Protein AF-A0A9E0TZG5-F1 (afdb_monomer)

Radius of gyration: 13.52 Å; Cα contacts (8 Å, |Δi|>4): 15; chains: 1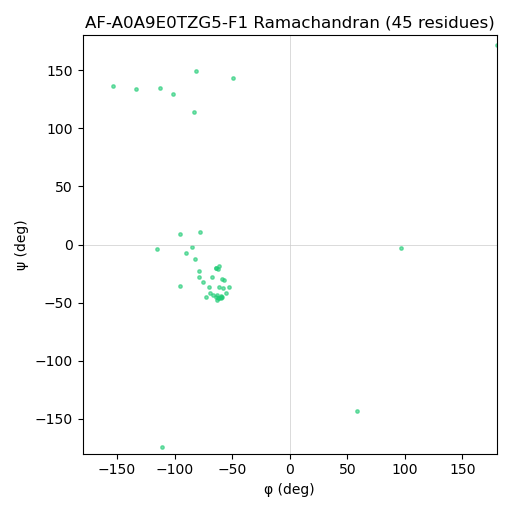; bounding box: 24×20×39 Å

Structure (mmCIF, N/CA/C/O backbone):
data_AF-A0A9E0TZG5-F1
#
_entry.id   AF-A0A9E0TZG5-F1
#
loop_
_atom_site.group_PDB
_atom_site.id
_atom_site.type_symbol
_atom_site.label_atom_id
_atom_site.label_alt_id
_atom_site.label_comp_id
_atom_site.label_asym_id
_atom_site.label_entity_id
_atom_site.label_seq_id
_atom_site.pdbx_PDB_ins_code
_atom_site.Cartn_x
_atom_site.Cartn_y
_atom_site.Cartn_z
_atom_site.occupancy
_atom_site.B_iso_or_equiv
_atom_site.auth_seq_id
_atom_site.auth_comp_id
_atom_site.auth_asym_id
_atom_site.auth_atom_id
_atom_site.pdbx_PDB_model_num
ATOM 1 N N . ILE A 1 1 ? -8.287 0.667 8.105 1.00 94.75 1 ILE A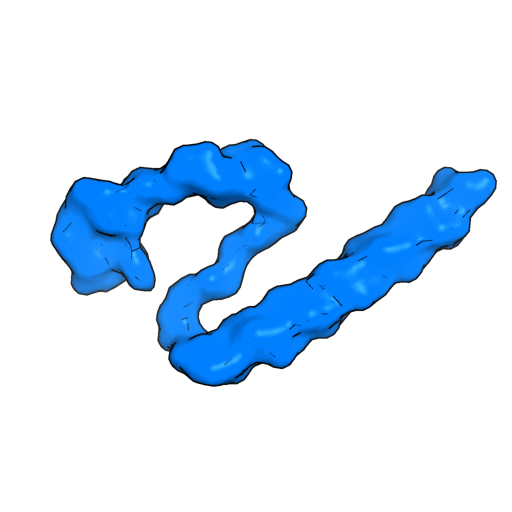 N 1
ATOM 2 C CA . ILE A 1 1 ? -7.497 1.536 9.015 1.00 94.75 1 ILE A CA 1
ATOM 3 C C . ILE A 1 1 ? -8.184 2.866 9.340 1.00 94.75 1 ILE A C 1
ATOM 5 O O . ILE A 1 1 ? -8.059 3.320 10.464 1.00 94.75 1 ILE A O 1
ATOM 9 N N . HIS A 1 2 ? -8.952 3.465 8.424 1.00 97.00 2 HIS A N 1
ATOM 10 C CA . HIS A 1 2 ? -9.610 4.759 8.670 1.00 97.00 2 HIS A CA 1
ATOM 11 C C . HIS A 1 2 ? -10.771 4.703 9.682 1.00 97.00 2 HIS A C 1
ATOM 13 O O . HIS A 1 2 ? -10.887 5.594 10.513 1.00 97.00 2 HIS A O 1
ATOM 19 N N . GLN A 1 3 ? -11.560 3.621 9.692 1.00 97.88 3 GLN A N 1
ATOM 20 C CA . GLN A 1 3 ? -12.652 3.387 10.661 1.00 97.88 3 GLN A CA 1
ATOM 21 C C . GLN A 1 3 ? -12.180 2.912 12.049 1.00 97.88 3 GLN A C 1
ATOM 23 O O . GLN A 1 3 ? -12.970 2.440 12.858 1.00 97.88 3 GLN A O 1
ATOM 28 N N . ARG A 1 4 ? -10.876 2.973 12.313 1.00 97.75 4 ARG A N 1
ATOM 29 C CA . ARG A 1 4 ? -10.254 2.473 13.539 1.00 97.75 4 ARG A CA 1
ATOM 30 C C . ARG A 1 4 ? -9.743 3.625 14.403 1.00 97.75 4 ARG A C 1
ATOM 32 O O . ARG A 1 4 ? -9.982 4.800 14.096 1.00 97.75 4 ARG A O 1
ATOM 39 N N . GLU A 1 5 ? -9.052 3.260 15.478 1.00 98.50 5 GLU A N 1
ATOM 40 C CA . GLU A 1 5 ? -8.392 4.175 16.406 1.00 98.50 5 GLU A CA 1
ATOM 41 C C . GLU A 1 5 ? -7.521 5.202 15.655 1.00 98.50 5 GLU A C 1
ATOM 43 O O . GLU A 1 5 ? -6.884 4.876 14.648 1.00 98.50 5 GLU A O 1
ATOM 48 N N . GLU A 1 6 ? -7.474 6.442 16.149 1.00 97.75 6 GLU A N 1
ATOM 49 C CA . GLU A 1 6 ? -6.834 7.573 15.461 1.00 97.75 6 GLU A CA 1
ATOM 50 C C . GLU A 1 6 ? -5.365 7.310 15.104 1.00 97.75 6 GLU A C 1
ATOM 52 O O . GLU A 1 6 ? -4.942 7.564 13.974 1.00 97.75 6 GLU A O 1
ATOM 57 N N . PHE A 1 7 ? -4.611 6.692 16.016 1.00 97.56 7 PHE A N 1
ATOM 58 C CA . PHE A 1 7 ? -3.189 6.409 15.814 1.00 97.56 7 PHE A CA 1
ATOM 59 C C . PHE A 1 7 ? -2.903 5.476 14.623 1.00 97.56 7 PHE A C 1
ATOM 61 O O . PHE A 1 7 ? -1.783 5.449 14.122 1.00 97.56 7 PHE A O 1
ATOM 68 N N . ARG A 1 8 ? -3.898 4.726 14.127 1.00 97.88 8 ARG A N 1
ATOM 69 C CA . ARG A 1 8 ? -3.752 3.819 12.970 1.00 97.88 8 ARG A CA 1
ATOM 70 C C . ARG A 1 8 ? -4.042 4.484 11.630 1.00 97.88 8 ARG A C 1
ATOM 72 O O . ARG A 1 8 ? -3.870 3.851 10.589 1.00 97.88 8 ARG A O 1
ATOM 79 N N . ARG A 1 9 ? -4.532 5.725 11.639 1.00 97.44 9 ARG A N 1
ATOM 80 C CA . ARG A 1 9 ? -4.864 6.469 10.416 1.00 97.44 9 ARG A CA 1
ATOM 81 C C . ARG A 1 9 ? -3.619 7.046 9.752 1.00 97.44 9 ARG A C 1
ATOM 83 O O . ARG A 1 9 ? -3.607 7.197 8.534 1.00 97.44 9 ARG A O 1
ATOM 90 N N . LYS A 1 10 ? -2.571 7.332 10.534 1.00 96.44 10 LYS A N 1
ATOM 91 C CA . LYS A 1 10 ? -1.292 7.838 10.030 1.00 96.44 10 LYS A CA 1
ATOM 92 C C . LYS A 1 10 ? -0.413 6.682 9.554 1.00 96.44 10 LYS A C 1
ATOM 94 O O . LYS A 1 10 ? 0.049 5.873 10.351 1.00 96.44 10 LYS A O 1
ATOM 99 N N . SER A 1 11 ? -0.159 6.636 8.251 1.00 97.44 11 SER A N 1
ATOM 100 C CA . SER A 1 11 ? 0.824 5.739 7.643 1.00 97.44 11 SER A CA 1
ATOM 101 C C . SER A 1 11 ? 2.096 6.519 7.329 1.00 97.44 11 SER A C 1
ATOM 103 O O . SER A 1 11 ? 2.029 7.566 6.693 1.00 97.44 11 SER A O 1
ATOM 105 N N . LEU A 1 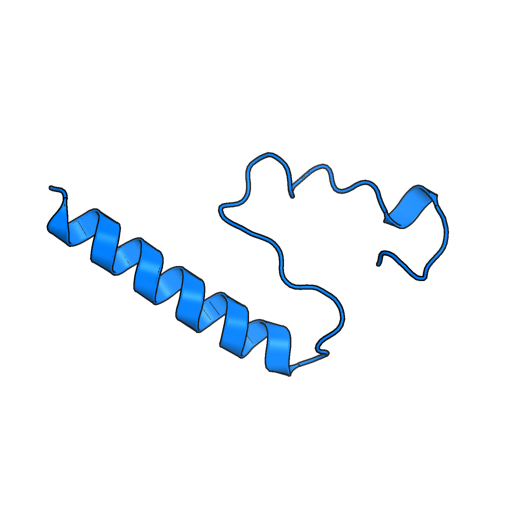12 ? 3.252 6.009 7.757 1.00 98.00 12 LEU A N 1
ATOM 106 C CA . LEU A 1 12 ? 4.560 6.569 7.385 1.00 98.00 12 LEU A CA 1
ATOM 107 C C . LEU A 1 12 ? 5.042 6.074 6.012 1.00 98.00 12 LEU A C 1
ATOM 109 O O . LEU A 1 12 ? 5.980 6.628 5.457 1.00 98.00 12 LEU A O 1
ATOM 113 N N . ILE A 1 13 ? 4.388 5.046 5.466 1.00 98.19 13 ILE A N 1
ATOM 114 C CA . ILE A 1 13 ? 4.737 4.427 4.182 1.00 98.19 13 ILE A CA 1
ATOM 115 C C . ILE A 1 13 ? 3.902 5.031 3.048 1.00 98.19 13 ILE A C 1
ATOM 117 O O . ILE A 1 13 ? 4.407 5.226 1.948 1.00 98.19 13 ILE A O 1
ATOM 121 N N . ALA A 1 14 ? 2.634 5.367 3.315 1.00 97.62 14 ALA A N 1
ATOM 122 C CA . ALA A 1 14 ? 1.724 5.913 2.305 1.00 97.62 14 ALA A CA 1
ATOM 123 C C . ALA A 1 14 ? 2.279 7.137 1.544 1.00 97.62 14 ALA A C 1
ATOM 125 O O . ALA A 1 14 ? 2.057 7.187 0.340 1.00 97.62 14 ALA A O 1
ATOM 126 N N . PRO A 1 15 ? 3.035 8.072 2.163 1.00 98.06 15 PRO A N 1
ATOM 127 C CA . PRO A 1 15 ? 3.581 9.227 1.445 1.00 98.06 15 PRO A CA 1
ATOM 128 C C . PRO A 1 15 ? 4.593 8.894 0.339 1.00 98.06 15 PRO A C 1
ATOM 130 O O . PRO A 1 15 ? 4.824 9.734 -0.523 1.00 98.06 15 PRO A O 1
ATOM 133 N N . VAL A 1 16 ? 5.214 7.710 0.370 1.00 97.94 16 VAL A N 1
ATOM 134 C CA . VAL A 1 16 ? 6.231 7.289 -0.614 1.00 97.94 16 VAL A CA 1
ATOM 135 C C . VAL A 1 16 ? 5.788 6.098 -1.468 1.00 97.94 16 VAL A C 1
ATOM 137 O O . VAL A 1 16 ? 6.512 5.673 -2.363 1.00 97.94 16 VAL A O 1
ATOM 140 N N . ALA A 1 17 ? 4.609 5.536 -1.201 1.00 98.00 17 ALA A N 1
ATOM 141 C CA . ALA A 1 17 ? 4.049 4.454 -1.997 1.00 98.00 17 ALA A CA 1
ATOM 142 C C . ALA A 1 17 ? 3.362 5.004 -3.257 1.00 98.00 17 ALA A C 1
ATOM 144 O O . ALA A 1 17 ? 2.761 6.073 -3.225 1.00 98.00 17 ALA A O 1
ATOM 145 N N . ALA A 1 18 ? 3.360 4.230 -4.346 1.00 97.25 18 ALA A N 1
ATOM 146 C CA . ALA A 1 18 ? 2.627 4.590 -5.565 1.00 97.25 18 ALA A CA 1
ATOM 147 C C . ALA A 1 18 ? 1.094 4.648 -5.365 1.00 97.25 18 ALA A C 1
ATOM 149 O O . ALA A 1 18 ? 0.381 5.265 -6.149 1.00 97.25 18 ALA A O 1
ATOM 150 N N . GLY A 1 19 ? 0.579 4.000 -4.316 1.00 97.12 19 GLY A N 1
ATOM 151 C CA . GLY A 1 19 ? -0.826 4.021 -3.923 1.00 97.12 19 GLY A CA 1
ATOM 152 C C . GLY A 1 19 ? -1.076 3.167 -2.677 1.00 97.12 19 GLY A C 1
ATOM 153 O O . GLY A 1 19 ? -0.195 2.434 -2.224 1.00 97.12 19 GLY A O 1
ATOM 154 N N . GLN A 1 20 ? -2.286 3.244 -2.117 1.00 97.38 20 GLN A N 1
ATOM 155 C CA . GLN A 1 20 ? -2.700 2.460 -0.950 1.00 97.38 20 GLN A CA 1
ATOM 156 C C . GLN A 1 20 ? -4.086 1.849 -1.175 1.00 97.38 20 GLN A C 1
ATOM 158 O O . GLN A 1 20 ? -5.025 2.541 -1.558 1.00 97.38 20 GLN A O 1
ATOM 163 N N . VAL A 1 21 ? -4.229 0.560 -0.861 1.00 98.00 21 VAL A N 1
ATOM 164 C CA . VAL A 1 21 ? -5.517 -0.148 -0.821 1.00 98.00 21 VAL A CA 1
ATOM 165 C C . VAL A 1 21 ? -5.817 -0.516 0.631 1.00 98.00 21 VAL A C 1
ATOM 167 O O . VAL A 1 21 ? -4.934 -0.949 1.371 1.00 98.00 21 VAL A O 1
ATOM 170 N N . SER A 1 22 ? -7.045 -0.299 1.100 1.00 97.69 22 SER A N 1
ATOM 171 C CA . SER A 1 22 ? -7.427 -0.574 2.491 1.00 97.69 22 SER A CA 1
ATOM 172 C C . SER A 1 22 ? -8.915 -0.877 2.611 1.00 97.69 22 SER A C 1
ATOM 174 O O . SER A 1 22 ? -9.732 -0.158 2.054 1.00 97.69 22 SER A O 1
ATOM 176 N N . GLY A 1 23 ? -9.269 -1.906 3.388 1.00 97.62 23 GLY A N 1
ATOM 177 C CA . GLY A 1 23 ? -10.667 -2.240 3.707 1.00 97.62 23 GLY A CA 1
ATOM 178 C C . GLY A 1 23 ? -11.312 -3.332 2.847 1.00 97.62 23 GLY A C 1
ATOM 179 O O . GLY A 1 23 ? -12.422 -3.738 3.154 1.00 97.62 23 GLY A O 1
ATOM 180 N N . PHE A 1 24 ? -10.610 -3.861 1.841 1.00 97.69 24 PHE A N 1
ATOM 181 C CA . PHE A 1 24 ? -11.140 -4.873 0.911 1.00 97.69 24 PHE A CA 1
ATOM 182 C C . PHE A 1 24 ? -10.810 -6.328 1.294 1.00 97.69 24 PHE A C 1
ATOM 184 O O . PHE A 1 24 ? -11.027 -7.241 0.506 1.00 97.69 24 PHE A O 1
ATOM 191 N N . GLY A 1 25 ? -10.251 -6.569 2.486 1.00 97.00 25 GLY A N 1
ATOM 192 C CA . GLY A 1 25 ? -9.841 -7.916 2.898 1.00 97.00 25 GLY A CA 1
ATOM 193 C C . GLY A 1 25 ? -8.818 -8.541 1.930 1.00 97.00 25 GLY A C 1
ATOM 194 O O . GLY A 1 25 ? -7.969 -7.813 1.404 1.00 97.00 25 GLY A O 1
ATOM 195 N N . PRO A 1 26 ? -8.880 -9.862 1.676 1.00 98.25 26 PRO A N 1
ATOM 196 C CA . PRO A 1 26 ? -7.965 -10.559 0.764 1.00 98.25 26 PRO A CA 1
ATOM 197 C C . PRO A 1 26 ? -7.940 -10.007 -0.671 1.00 98.25 26 PRO A C 1
ATOM 199 O O . PRO A 1 26 ? -6.881 -9.990 -1.295 1.00 98.25 26 PRO A O 1
ATOM 202 N N . GLU A 1 27 ? -9.052 -9.461 -1.171 1.00 98.50 27 GLU A N 1
ATOM 203 C CA . GLU A 1 27 ? -9.125 -8.884 -2.525 1.00 98.50 27 GLU A CA 1
ATOM 204 C C . GLU A 1 27 ? -8.182 -7.688 -2.723 1.00 98.50 27 GLU A C 1
ATOM 206 O O . GLU A 1 27 ? -7.774 -7.380 -3.844 1.00 98.50 27 GLU A O 1
ATOM 211 N N . SER A 1 28 ? -7.750 -7.041 -1.634 1.00 98.25 28 SER A N 1
ATOM 212 C CA . SER A 1 28 ? -6.769 -5.953 -1.701 1.00 98.25 28 SER A CA 1
ATOM 213 C C . SER A 1 28 ? -5.434 -6.370 -2.326 1.00 98.25 28 SER A C 1
ATOM 215 O O . SER A 1 28 ? -4.802 -5.545 -2.987 1.00 98.25 28 SER A O 1
ATOM 217 N N . TYR A 1 29 ? -5.030 -7.639 -2.189 1.00 98.12 29 TYR A N 1
ATOM 218 C CA . TYR A 1 29 ? -3.809 -8.152 -2.813 1.00 98.12 29 TYR A CA 1
ATOM 219 C C . TYR A 1 29 ? -3.944 -8.228 -4.330 1.00 98.12 29 TYR A C 1
ATOM 221 O O . TYR A 1 29 ? -3.024 -7.834 -5.044 1.00 98.12 29 TYR A O 1
ATOM 229 N N . MET A 1 30 ? -5.096 -8.677 -4.832 1.00 98.56 30 MET A N 1
ATOM 230 C CA . MET A 1 30 ? -5.345 -8.741 -6.270 1.00 98.56 30 MET A CA 1
ATOM 231 C C . MET A 1 30 ? -5.414 -7.339 -6.882 1.00 98.56 30 MET A C 1
ATOM 233 O O . MET A 1 30 ? -4.798 -7.085 -7.918 1.00 98.56 30 MET A O 1
ATOM 237 N N . LEU A 1 31 ? -6.099 -6.406 -6.214 1.00 98.50 31 LEU A N 1
ATOM 238 C CA . LEU A 1 31 ? -6.139 -5.000 -6.625 1.00 98.50 31 LEU A CA 1
ATOM 239 C C . LEU A 1 31 ? -4.736 -4.372 -6.641 1.00 98.50 31 LEU A C 1
ATOM 241 O O . LEU A 1 31 ? -4.357 -3.739 -7.627 1.00 98.50 31 LEU A O 1
ATOM 245 N N . GLY A 1 32 ? -3.944 -4.593 -5.586 1.00 98.31 32 GLY A N 1
ATOM 246 C CA . GLY A 1 32 ? -2.571 -4.095 -5.490 1.00 98.31 32 GLY A CA 1
ATOM 247 C C . GLY A 1 32 ? -1.643 -4.685 -6.552 1.00 98.31 32 GLY A C 1
ATOM 248 O O . GLY A 1 32 ? -0.887 -3.947 -7.181 1.00 98.31 32 GLY A O 1
ATOM 249 N N . LEU A 1 33 ? -1.733 -5.995 -6.807 1.00 98.50 33 LEU A N 1
ATOM 250 C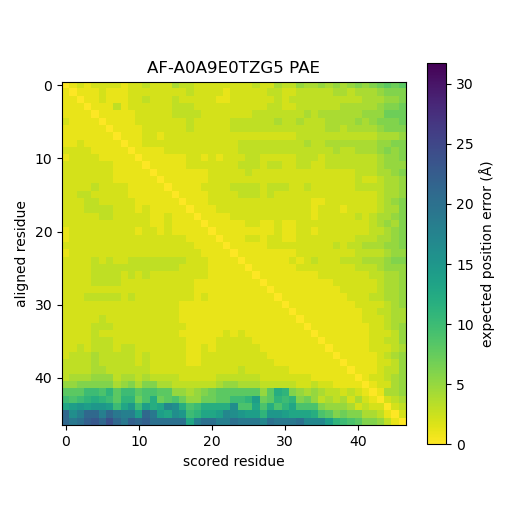 CA . LEU A 1 33 ? -0.923 -6.671 -7.822 1.00 98.50 33 LEU A CA 1
ATOM 251 C C . LEU A 1 33 ? -1.239 -6.156 -9.229 1.00 98.50 33 LEU A C 1
ATOM 253 O O . LEU A 1 33 ? -0.322 -5.850 -9.988 1.00 98.50 33 LEU A O 1
ATOM 257 N N . ARG A 1 34 ? -2.526 -6.013 -9.570 1.00 98.44 34 ARG A N 1
ATOM 258 C CA . ARG A 1 34 ? -2.946 -5.457 -10.867 1.00 98.44 34 ARG A CA 1
ATOM 259 C C . ARG A 1 34 ? -2.411 -4.041 -11.069 1.00 98.44 34 ARG A C 1
ATOM 261 O O . ARG A 1 34 ? -1.869 -3.748 -12.133 1.00 98.44 34 ARG A O 1
ATOM 268 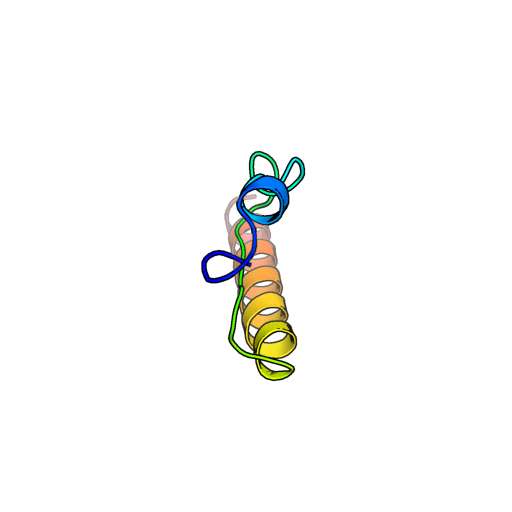N N . ALA A 1 35 ? -2.508 -3.192 -10.044 1.00 98.44 35 ALA A N 1
ATOM 269 C CA . ALA A 1 35 ? -1.954 -1.842 -10.090 1.00 98.44 35 ALA A CA 1
ATOM 270 C C . ALA A 1 35 ? -0.427 -1.860 -10.280 1.00 98.44 35 ALA A C 1
ATOM 272 O O . ALA A 1 35 ? 0.082 -1.161 -11.152 1.00 98.44 35 ALA A O 1
ATOM 273 N N . ALA A 1 36 ? 0.296 -2.701 -9.533 1.00 98.00 36 ALA A N 1
ATOM 274 C CA .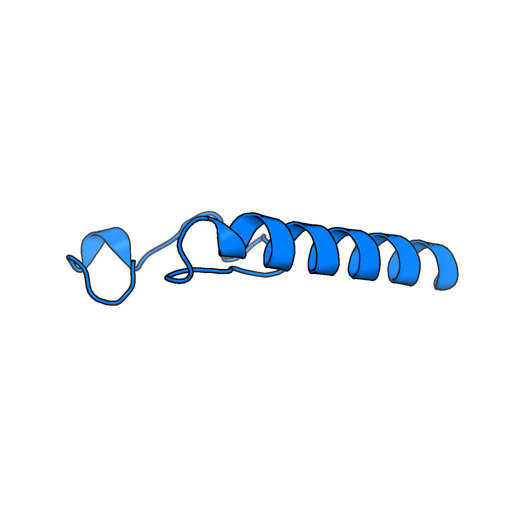 ALA A 1 36 ? 1.749 -2.825 -9.648 1.00 98.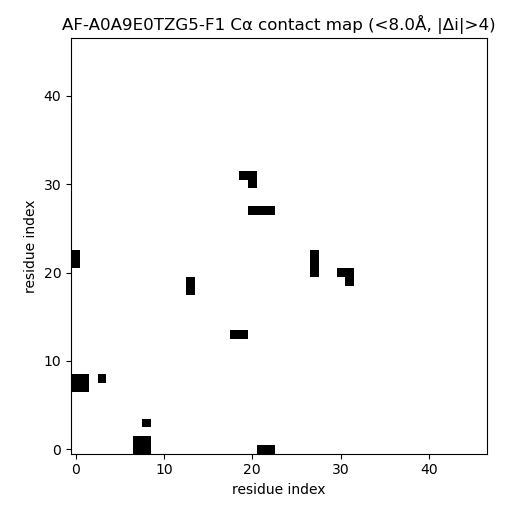00 36 ALA A CA 1
ATOM 275 C C . ALA A 1 36 ? 2.195 -3.250 -11.059 1.00 98.00 36 ALA A C 1
ATOM 277 O O . ALA A 1 36 ? 3.108 -2.645 -11.615 1.00 98.00 36 ALA A O 1
ATOM 278 N N . VAL A 1 37 ? 1.524 -4.239 -11.662 1.00 98.31 37 VAL A N 1
ATOM 279 C CA . VAL A 1 37 ? 1.794 -4.681 -13.044 1.00 98.31 37 VAL A CA 1
ATOM 280 C C . VAL A 1 37 ? 1.533 -3.554 -14.044 1.00 98.31 37 VAL A C 1
ATOM 282 O O . VAL A 1 37 ? 2.367 -3.303 -14.913 1.00 98.31 37 VAL A O 1
ATOM 285 N N . SER A 1 38 ? 0.407 -2.847 -13.907 1.00 98.12 38 SER A N 1
ATOM 286 C CA . SER A 1 38 ? 0.069 -1.719 -14.781 1.00 98.12 38 SER A CA 1
ATOM 287 C C . SER A 1 38 ? 1.118 -0.609 -14.710 1.00 98.12 38 SER A C 1
ATOM 289 O O . SER A 1 38 ? 1.539 -0.105 -15.748 1.00 98.12 38 SER A O 1
ATOM 291 N N . ILE A 1 39 ? 1.559 -0.248 -13.501 1.00 97.56 39 ILE A N 1
ATOM 292 C CA . ILE A 1 39 ? 2.595 0.770 -13.287 1.00 97.56 39 ILE A CA 1
ATOM 293 C C . ILE A 1 39 ? 3.918 0.313 -13.908 1.00 97.56 39 ILE A C 1
ATOM 295 O O . ILE A 1 39 ? 4.535 1.066 -14.654 1.00 97.56 39 ILE A O 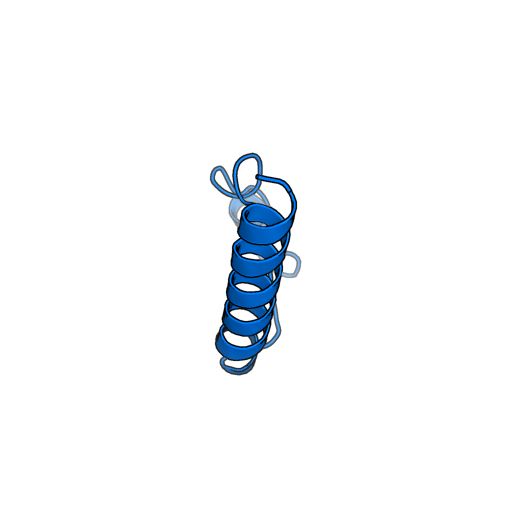1
ATOM 299 N N . ALA A 1 40 ? 4.327 -0.933 -13.654 1.00 96.69 40 ALA A N 1
ATOM 300 C CA . ALA A 1 40 ? 5.583 -1.470 -14.171 1.00 96.69 40 ALA A CA 1
ATOM 301 C C . ALA A 1 40 ? 5.625 -1.496 -15.708 1.00 96.69 40 ALA A C 1
ATOM 303 O O . ALA A 1 40 ? 6.679 -1.255 -16.292 1.00 96.69 40 ALA A O 1
ATOM 304 N N . ASN A 1 41 ? 4.496 -1.774 -16.366 1.00 97.19 41 ASN A N 1
ATOM 305 C CA . ASN A 1 41 ? 4.405 -1.750 -17.825 1.00 97.19 41 ASN A CA 1
ATOM 306 C C . ASN A 1 41 ? 4.423 -0.321 -18.379 1.00 97.19 41 ASN A C 1
ATOM 308 O O . ASN A 1 41 ? 5.202 -0.050 -19.286 1.00 97.19 41 ASN A O 1
ATOM 312 N N . ALA A 1 42 ? 3.666 0.607 -17.786 1.00 94.44 42 ALA A N 1
ATOM 313 C CA . ALA A 1 42 ? 3.697 2.014 -18.193 1.00 94.44 42 ALA A CA 1
ATOM 314 C C . ALA A 1 42 ? 5.110 2.615 -18.072 1.00 94.44 42 ALA A C 1
ATOM 316 O O . ALA A 1 42 ? 5.545 3.374 -18.932 1.00 94.44 42 ALA A O 1
ATOM 317 N N . SER A 1 43 ? 5.867 2.229 -17.037 1.00 89.75 43 SER A N 1
ATOM 318 C CA . SER A 1 43 ? 7.268 2.638 -16.889 1.00 89.75 43 SER A CA 1
ATOM 319 C C . SER A 1 43 ? 8.200 2.047 -17.949 1.00 89.75 43 SER A C 1
ATOM 321 O O . SER A 1 43 ? 9.207 2.672 -18.250 1.00 89.75 43 SER A O 1
ATOM 323 N N . LYS A 1 44 ? 7.900 0.868 -18.511 1.00 84.94 44 LYS A 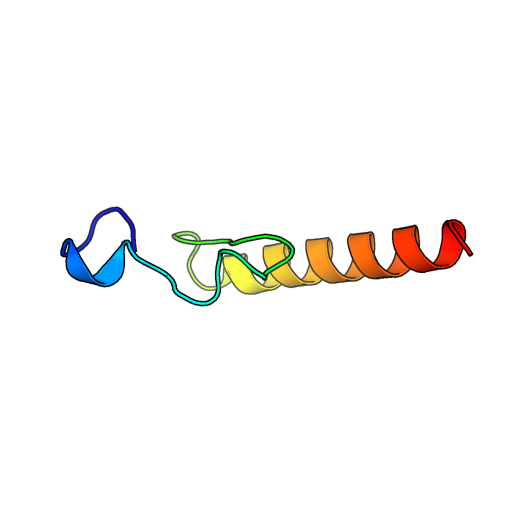N 1
ATOM 324 C CA . LYS A 1 44 ? 8.683 0.289 -19.617 1.00 84.94 44 LYS A CA 1
ATOM 325 C C . LYS A 1 44 ? 8.408 0.975 -20.951 1.00 84.94 44 LYS A C 1
ATOM 327 O O . LYS A 1 44 ? 9.301 1.015 -21.778 1.00 84.94 44 LYS A O 1
ATOM 332 N N . GLU A 1 45 ? 7.190 1.463 -21.168 1.00 79.44 45 GLU A N 1
ATOM 333 C CA . GLU A 1 45 ? 6.793 2.130 -22.418 1.00 79.44 45 GLU A CA 1
ATOM 334 C C . GLU A 1 45 ? 7.280 3.583 -22.500 1.00 79.44 45 GLU A C 1
ATOM 336 O O . GLU A 1 45 ? 7.403 4.137 -23.588 1.00 79.44 45 GLU A O 1
ATOM 341 N N . ALA A 1 46 ? 7.553 4.207 -21.353 1.00 66.31 46 ALA A N 1
ATOM 342 C CA . ALA A 1 46 ? 8.059 5.574 -21.265 1.00 66.31 46 ALA A CA 1
ATOM 343 C C . ALA A 1 46 ? 9.594 5.690 -21.410 1.00 66.31 46 ALA A C 1
ATOM 345 O O . ALA A 1 46 ? 10.114 6.806 -21.353 1.00 66.31 46 ALA A O 1
ATOM 346 N N . VAL A 1 47 ? 10.303 4.563 -21.551 1.00 54.28 47 VAL A N 1
ATOM 347 C CA . VAL A 1 47 ? 11.768 4.458 -21.706 1.00 54.28 47 VAL A CA 1
ATOM 348 C C . VAL A 1 47 ? 12.093 3.978 -23.111 1.00 54.28 47 VAL A C 1
ATOM 350 O O . VAL A 1 47 ? 12.973 4.606 -23.739 1.00 54.28 47 VAL A O 1
#

pLDDT: mean 95.25, std 8.22, range [54.28, 98.56]

Sequence (47 aa):
IHQREEFRRKSLIAPVAAGQVSGFGPESYMLGLRAAVSIANASKEAV

Mean predicted aligned error: 3.06 Å

Foldseek 3Di:
DVPDDPVVVDDPCQVPDPHDDDDPPPCSVVVVVVVVVVVVVVVVVVD

Secondary structure (DSSP, 8-state):
-TTS-GGGT--SSGGGSS----SSTTHHHHHHHHHHHHHHHHHHHT-

Solvent-accessible surface area (backbone atoms only — not comparable to full-atom values): 3101 Å² total; per-residue (Å²): 83,77,95,50,63,73,83,57,54,68,60,90,57,60,86,79,43,99,72,86,81,78,84,57,67,79,57,37,57,58,55,50,51,54,51,52,54,53,51,58,50,56,60,61,73,76,106

Nearest PDB structures (foldseek):
  5li0-assembly1_o  TM=4.624E-01  e=6.303E+00  Staphylococcus aureus subsp. aureus NCTC 8325